Protein AF-S7MCG6-F1 (afdb_monomer)

Sequence (149 aa):
MRRIQLRDGEFFRDFDELSRVVLEIDEQVIREQQQQQQEDGTEESEGHGWQSPAQPSSEEQPVPFVLPVGVRSGDQNYPRTCRMCFYGMDIGIFDGFPGVFILFDENHLGFIYLQMKYFILYSRVQNTFQNVEAPSPQAFLGMLSNIQS

InterPro domains:
  IPR045048 F-box only protein 31/39 [PTHR10706] (1-149)

Mean predicted aligned error: 9.17 Å

Solvent-accessible surface area (backbone atoms only — not comparable to full-atom values): 9081 Å² total; per-residue (Å²): 136,54,75,49,83,84,54,84,38,57,51,38,44,41,44,67,61,47,49,52,56,46,51,57,49,49,54,51,52,54,52,53,54,53,50,52,63,62,53,66,75,63,69,97,73,78,87,76,76,92,71,76,82,78,71,84,68,70,84,59,74,66,37,55,44,51,78,24,64,82,48,44,56,93,66,89,83,65,76,57,37,30,52,50,35,28,60,41,64,50,77,62,101,56,98,47,48,58,27,38,35,34,37,44,56,100,49,35,40,34,39,37,39,58,91,74,32,33,42,50,80,47,68,63,80,84,75,87,77,80,94,72,76,62,95,38,76,66,55,43,53,51,51,54,54,63,77,73,106

pLDDT: mean 83.04, std 18.08, range [34.78, 97.06]

Organism: Myotis brandtii (NCBI:txid109478)

Radius of gyration: 18.22 Å; Cα contacts (8 Å, |Δi|>4): 179; chains: 1; bounding box: 48×36×42 Å

Foldseek 3Di:
DAWDDDDQQCCQQALVSVVVSQVVVVVVVVVVVVVVVVVVVDDDDDDDDPDDPPDPPPQAPWHFYDHYPPQDEPDPPDDGTFRTKGWDWDPPPDPTFIWIWTHRDPFWIKIQRSVVSYIDIGGHDPDDDPPPDQPDPVSVVVVVVVVVD

Structure (mmCIF, N/CA/C/O backbone):
data_AF-S7MCG6-F1
#
_entry.id   AF-S7MCG6-F1
#
loop_
_atom_site.group_PDB
_atom_site.id
_atom_site.type_symbol
_atom_site.label_atom_id
_atom_site.label_alt_id
_atom_site.label_comp_id
_atom_site.label_asym_id
_atom_site.label_entity_id
_atom_site.label_seq_id
_atom_site.pdbx_PDB_ins_code
_atom_site.Cartn_x
_atom_site.Cartn_y
_atom_site.Cartn_z
_atom_site.occupancy
_atom_site.B_iso_or_equiv
_atom_site.auth_seq_id
_atom_site.auth_comp_id
_atom_site.auth_asym_id
_atom_site.auth_atom_id
_atom_site.pdbx_PDB_model_num
ATOM 1 N N . MET A 1 1 ? 12.760 0.673 5.861 1.00 75.75 1 MET A N 1
ATOM 2 C CA . MET A 1 1 ? 11.321 0.395 5.635 1.00 75.75 1 MET A CA 1
ATOM 3 C C . MET A 1 1 ? 10.678 0.051 6.973 1.00 75.75 1 MET A C 1
ATOM 5 O O . MET A 1 1 ? 11.240 -0.763 7.696 1.00 75.75 1 MET A O 1
ATOM 9 N N . ARG A 1 2 ? 9.562 0.693 7.342 1.00 90.06 2 ARG A N 1
ATOM 10 C CA . ARG A 1 2 ? 8.919 0.518 8.657 1.00 90.06 2 ARG A CA 1
ATOM 11 C C . ARG A 1 2 ? 7.687 -0.377 8.533 1.00 90.06 2 ARG A C 1
ATOM 13 O O . ARG A 1 2 ? 6.677 0.036 7.970 1.00 90.06 2 ARG A O 1
ATOM 20 N N . ARG A 1 3 ? 7.790 -1.613 9.024 1.00 90.94 3 ARG A N 1
ATOM 21 C CA . ARG A 1 3 ? 6.693 -2.589 9.022 1.00 90.94 3 ARG A CA 1
ATOM 22 C C . ARG A 1 3 ? 5.731 -2.315 10.179 1.00 90.94 3 ARG A C 1
ATOM 24 O O . ARG A 1 3 ? 6.177 -2.121 11.307 1.00 90.94 3 ARG A O 1
ATOM 31 N N . ILE A 1 4 ? 4.431 -2.346 9.901 1.00 90.62 4 ILE A N 1
ATOM 32 C CA . ILE A 1 4 ? 3.362 -2.257 10.900 1.00 90.62 4 ILE A CA 1
ATOM 33 C C . ILE A 1 4 ? 2.930 -3.678 11.257 1.00 90.62 4 ILE A C 1
ATOM 35 O O . ILE A 1 4 ? 2.626 -4.480 10.373 1.00 90.62 4 ILE A O 1
ATOM 39 N N . GLN A 1 5 ? 2.931 -3.994 12.551 1.00 85.50 5 GLN A N 1
ATOM 40 C CA . GLN A 1 5 ? 2.569 -5.323 13.034 1.00 85.50 5 GLN A CA 1
ATOM 41 C C . GLN A 1 5 ? 1.056 -5.524 12.974 1.00 85.50 5 GLN A C 1
ATOM 43 O O . GLN A 1 5 ? 0.295 -4.739 13.536 1.00 85.50 5 GLN A O 1
ATOM 48 N N . LEU A 1 6 ? 0.634 -6.596 12.307 1.00 75.50 6 LEU A N 1
ATOM 49 C CA . LEU A 1 6 ? -0.770 -6.942 12.138 1.00 75.50 6 LEU A CA 1
ATOM 50 C C . LEU A 1 6 ? -1.254 -7.707 13.368 1.00 75.50 6 LEU A C 1
ATOM 52 O O . LEU A 1 6 ? -0.945 -8.884 13.527 1.00 75.50 6 LEU A O 1
ATOM 56 N N . ARG A 1 7 ? -1.993 -7.040 14.259 1.00 69.00 7 ARG A N 1
ATOM 57 C CA . ARG A 1 7 ? -2.630 -7.705 15.403 1.00 69.00 7 ARG A CA 1
ATOM 58 C C . ARG A 1 7 ? -3.998 -8.231 14.971 1.00 69.00 7 ARG A C 1
ATOM 60 O O . ARG A 1 7 ? -4.900 -7.448 14.694 1.00 69.00 7 ARG A O 1
ATOM 67 N N . ASP A 1 8 ? -4.111 -9.550 14.855 1.00 68.75 8 ASP A N 1
ATOM 68 C CA . ASP A 1 8 ? -5.350 -10.334 14.775 1.00 68.75 8 ASP A CA 1
ATOM 69 C C . ASP A 1 8 ? -6.528 -9.721 13.989 1.00 68.75 8 ASP A C 1
ATOM 71 O O . ASP A 1 8 ? -7.642 -9.759 14.480 1.00 68.75 8 ASP A O 1
ATOM 75 N N . GLY A 1 9 ? -6.333 -9.157 12.788 1.00 65.69 9 GLY A N 1
ATOM 76 C CA . GLY A 1 9 ? -7.385 -8.661 11.866 1.00 65.69 9 GLY A CA 1
ATOM 77 C C . GLY A 1 9 ? -8.304 -7.517 12.356 1.00 65.69 9 GLY A C 1
ATOM 78 O O . GLY A 1 9 ? -8.728 -6.680 11.560 1.00 65.69 9 GLY A O 1
ATOM 79 N N . GLU A 1 10 ? -8.577 -7.431 13.656 1.00 72.19 10 GLU A N 1
ATOM 80 C CA . GLU A 1 10 ? -9.364 -6.417 14.351 1.00 72.19 10 GLU A CA 1
ATOM 81 C C . GLU A 1 10 ? -8.628 -5.078 14.414 1.00 72.19 10 GLU A C 1
ATOM 83 O O . GLU A 1 10 ? -9.281 -4.037 14.408 1.00 72.19 10 GLU A O 1
ATOM 88 N N . PHE A 1 11 ? -7.289 -5.097 14.364 1.00 77.62 11 PHE A N 1
ATOM 89 C CA . PHE A 1 11 ? -6.446 -3.898 14.311 1.00 77.62 11 PHE A CA 1
ATOM 90 C C . PHE A 1 11 ? -6.886 -2.906 13.231 1.00 77.62 11 PHE A C 1
ATOM 92 O O . PHE A 1 11 ? -6.805 -1.697 13.411 1.00 77.62 11 PHE A O 1
ATOM 99 N N . PHE A 1 12 ? -7.383 -3.409 12.100 1.00 81.19 12 PHE A N 1
ATOM 100 C CA . PHE A 1 12 ? -7.821 -2.540 11.020 1.00 81.19 12 PHE A CA 1
ATOM 101 C C . PHE A 1 12 ? -9.201 -1.934 11.230 1.00 81.19 12 PHE A C 1
ATOM 103 O O . PHE A 1 12 ? -9.518 -0.991 10.525 1.00 81.19 12 PHE A O 1
ATOM 110 N N . ARG A 1 13 ? -10.052 -2.437 12.132 1.00 86.56 13 ARG A N 1
ATOM 111 C CA . ARG A 1 13 ? -11.402 -1.869 12.301 1.00 86.56 13 ARG A CA 1
ATOM 112 C C . ARG A 1 13 ? -11.362 -0.501 12.975 1.00 86.56 13 ARG A C 1
ATOM 114 O O . ARG A 1 13 ? -12.177 0.360 12.635 1.00 86.56 13 ARG A O 1
ATOM 121 N N . ASP A 1 14 ? -10.429 -0.315 13.903 1.00 91.00 14 ASP A N 1
ATOM 122 C CA . ASP A 1 14 ? -10.261 0.916 14.666 1.00 91.00 14 ASP A CA 1
ATOM 123 C C . ASP A 1 14 ? -9.336 1.893 13.923 1.00 91.00 14 ASP A C 1
ATOM 125 O O . ASP A 1 14 ? -8.121 1.712 13.827 1.00 91.00 14 ASP A O 1
ATOM 129 N N . PHE A 1 15 ? -9.934 2.952 13.372 1.00 93.44 15 PHE A N 1
ATOM 130 C CA . PHE A 1 15 ? -9.179 3.998 12.689 1.00 93.44 15 PHE A CA 1
ATOM 131 C C . PHE A 1 15 ? -8.259 4.768 13.644 1.00 93.44 15 PHE A C 1
ATOM 133 O O . PHE A 1 15 ? -7.169 5.167 13.237 1.00 93.44 15 PHE A O 1
ATOM 140 N N . ASP A 1 16 ? -8.680 4.993 14.887 1.00 93.00 16 ASP A N 1
ATOM 141 C CA . ASP A 1 16 ? -7.922 5.797 15.841 1.00 93.00 16 ASP A CA 1
ATOM 142 C C . ASP A 1 16 ? -6.691 5.019 16.327 1.00 93.00 16 ASP A C 1
ATOM 144 O O . ASP A 1 16 ? -5.603 5.591 16.436 1.00 93.00 16 ASP A O 1
ATOM 148 N N . GLU A 1 17 ? -6.818 3.700 16.525 1.00 92.00 17 GLU A N 1
ATOM 149 C CA . GLU A 1 17 ? -5.670 2.830 16.809 1.00 92.00 17 GLU A CA 1
ATOM 150 C C . GLU A 1 17 ? -4.676 2.805 15.640 1.00 92.00 17 GLU A C 1
ATOM 152 O O . GLU A 1 17 ? -3.476 3.019 15.851 1.00 92.00 17 GLU A O 1
ATOM 157 N N . LEU A 1 18 ? -5.164 2.610 14.408 1.00 92.19 18 LEU A N 1
ATOM 158 C CA . LEU A 1 18 ? -4.327 2.635 13.207 1.00 92.19 18 LEU A CA 1
ATOM 159 C C . LEU A 1 18 ? -3.607 3.982 13.059 1.00 92.19 18 LEU A C 1
ATOM 161 O O . LEU A 1 18 ? -2.395 4.020 12.842 1.00 92.19 18 LEU A O 1
ATOM 165 N N . SER A 1 19 ? -4.342 5.087 13.205 1.00 93.75 19 SER A N 1
ATOM 166 C CA . SER A 1 19 ? -3.798 6.439 13.094 1.00 93.75 19 SER A CA 1
ATOM 167 C C . SER A 1 19 ? -2.728 6.696 14.149 1.00 93.75 19 SER A C 1
ATOM 169 O O . SER A 1 19 ? -1.686 7.255 13.820 1.00 93.75 19 SER A O 1
ATOM 171 N N . ARG A 1 20 ? -2.945 6.269 15.400 1.00 93.94 20 ARG A N 1
ATOM 172 C CA . ARG A 1 20 ? -1.959 6.428 16.476 1.00 93.94 20 ARG A CA 1
ATOM 173 C C . ARG A 1 20 ? -0.650 5.717 16.140 1.00 93.94 20 ARG A C 1
ATOM 175 O O . ARG A 1 20 ? 0.403 6.339 16.206 1.00 93.94 20 ARG A O 1
ATOM 182 N N . VAL A 1 21 ? -0.714 4.449 15.727 1.00 93.00 21 VAL A N 1
ATOM 183 C CA . VAL A 1 21 ? 0.488 3.662 15.392 1.00 93.00 21 VAL A CA 1
ATOM 184 C C . VAL A 1 21 ? 1.272 4.296 14.244 1.00 93.00 21 VAL A C 1
ATOM 186 O O . VAL A 1 21 ? 2.497 4.366 14.284 1.00 93.00 21 VAL A O 1
ATOM 189 N N . VAL A 1 22 ? 0.580 4.766 13.210 1.00 93.38 22 VAL A N 1
ATOM 190 C CA . VAL A 1 22 ? 1.229 5.369 12.041 1.00 93.38 22 VAL A CA 1
ATOM 191 C C . VAL A 1 22 ? 1.871 6.709 12.385 1.00 93.38 22 VAL A C 1
ATOM 193 O O . VAL A 1 22 ? 2.995 6.945 11.955 1.00 93.38 22 VAL A O 1
ATOM 196 N N . LEU A 1 23 ? 1.204 7.559 13.172 1.00 93.81 23 LEU A N 1
ATOM 197 C CA . LEU A 1 23 ? 1.766 8.839 13.613 1.00 93.81 23 LEU A CA 1
ATOM 198 C C . LEU A 1 23 ? 2.962 8.642 14.554 1.00 93.81 23 LEU A C 1
ATOM 200 O O . LEU A 1 23 ? 3.955 9.351 14.436 1.00 93.81 23 LEU A O 1
ATOM 204 N N . GLU A 1 24 ? 2.932 7.631 15.427 1.00 94.88 24 GLU A N 1
ATOM 205 C CA . GLU A 1 24 ? 4.096 7.268 16.248 1.00 94.88 24 GLU A CA 1
ATOM 206 C C . GLU A 1 24 ? 5.302 6.863 15.384 1.00 94.88 24 GLU A C 1
ATOM 208 O O . GLU A 1 24 ? 6.441 7.226 15.693 1.00 94.88 24 GLU A O 1
ATOM 213 N N . ILE A 1 25 ? 5.070 6.117 14.297 1.00 94.38 25 ILE A N 1
ATOM 214 C CA . ILE A 1 25 ? 6.120 5.760 13.335 1.00 94.38 25 ILE A CA 1
ATOM 215 C C . ILE A 1 25 ? 6.602 6.998 12.572 1.00 94.38 25 ILE A C 1
ATOM 217 O O . ILE A 1 25 ? 7.809 7.155 12.399 1.00 94.38 25 ILE A O 1
ATOM 221 N N . ASP A 1 26 ? 5.690 7.869 12.141 1.00 92.94 26 ASP A N 1
ATOM 222 C CA . ASP A 1 26 ? 5.996 9.109 11.422 1.00 92.94 26 ASP A CA 1
ATOM 223 C C . ASP A 1 26 ? 6.947 10.001 12.227 1.00 92.94 26 ASP 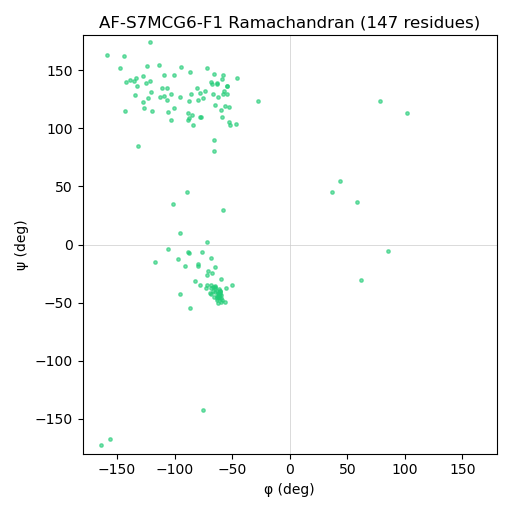A C 1
ATOM 225 O O . ASP A 1 26 ? 8.019 10.374 11.754 1.00 92.94 26 ASP A O 1
ATOM 229 N N . GLU A 1 27 ? 6.638 10.226 13.505 1.00 93.56 27 GLU A N 1
ATOM 230 C CA . GLU A 1 27 ? 7.514 10.982 14.394 1.00 93.56 27 GLU A CA 1
ATOM 231 C C . GLU A 1 27 ? 8.891 10.324 14.577 1.00 93.56 27 GLU A C 1
ATOM 233 O O . GLU A 1 27 ? 9.903 11.020 14.673 1.00 93.56 27 GLU A O 1
ATOM 238 N N . GLN A 1 28 ? 8.959 8.989 14.655 1.00 93.38 28 GLN A N 1
ATOM 239 C CA . GLN A 1 28 ? 10.244 8.281 14.718 1.00 93.38 28 GLN A CA 1
ATOM 240 C C . GLN A 1 28 ? 11.059 8.502 13.444 1.00 93.38 28 GLN A C 1
ATOM 242 O O . GLN A 1 28 ? 12.254 8.777 13.533 1.00 93.38 28 GLN A O 1
ATOM 247 N N . VAL A 1 29 ? 10.416 8.417 12.279 1.00 90.81 29 VAL A N 1
ATOM 248 C CA . VAL A 1 29 ? 11.055 8.646 10.980 1.00 90.81 29 VAL A CA 1
ATOM 249 C C . VAL A 1 29 ? 11.568 10.083 10.872 1.00 90.81 29 VAL A C 1
ATOM 251 O O . VAL A 1 29 ? 12.711 10.282 10.464 1.00 90.81 29 VAL A O 1
ATOM 254 N N . ILE A 1 30 ? 10.777 11.074 11.293 1.00 90.25 30 ILE A N 1
ATOM 255 C CA . ILE A 1 30 ? 11.183 12.487 11.303 1.00 90.25 30 ILE A CA 1
ATOM 256 C C . ILE A 1 30 ? 12.390 12.700 12.226 1.00 90.25 30 ILE A C 1
ATOM 258 O O . ILE A 1 30 ? 13.358 13.351 11.831 1.00 90.25 30 ILE A O 1
ATOM 262 N N . ARG A 1 31 ? 12.372 12.130 13.440 1.00 91.44 31 ARG A N 1
ATOM 263 C CA . ARG A 1 31 ? 13.493 12.244 14.390 1.00 91.44 31 ARG A CA 1
ATOM 264 C C . ARG A 1 31 ? 14.782 11.631 13.844 1.00 91.44 31 ARG A C 1
ATOM 266 O O . ARG A 1 31 ? 15.834 12.255 13.947 1.00 91.44 31 ARG A O 1
ATOM 273 N N . GLU A 1 32 ? 14.706 10.442 13.254 1.00 90.75 32 GLU A N 1
ATOM 274 C CA . GLU A 1 32 ? 15.872 9.773 12.663 1.00 90.75 32 GLU A CA 1
ATOM 275 C C . GLU A 1 32 ? 16.438 10.546 11.468 1.00 90.75 32 GLU A C 1
ATOM 277 O O . GLU A 1 32 ? 17.654 10.697 11.360 1.00 90.75 32 GLU A O 1
ATOM 282 N N . GLN A 1 33 ? 15.577 11.099 10.608 1.00 86.94 33 GLN A N 1
ATOM 283 C CA . GLN A 1 33 ? 16.024 11.931 9.487 1.00 86.94 33 GLN A CA 1
ATOM 284 C C . GLN A 1 33 ? 16.703 13.226 9.949 1.00 86.94 33 GLN A C 1
ATOM 286 O O . GLN A 1 33 ? 17.668 13.662 9.324 1.00 86.94 33 GLN A O 1
ATOM 291 N N . GLN A 1 34 ? 16.228 13.848 11.033 1.00 86.06 34 GLN A N 1
ATOM 292 C CA . GLN A 1 34 ? 16.862 15.047 11.593 1.00 86.06 34 GLN A CA 1
ATOM 293 C C . GLN A 1 34 ? 18.231 14.746 12.217 1.00 86.06 34 GLN A C 1
ATOM 295 O O . GLN A 1 34 ? 19.147 15.553 12.076 1.00 86.06 34 GLN A O 1
ATOM 300 N N . GLN A 1 35 ? 18.387 13.593 12.876 1.00 86.00 35 GLN A N 1
ATOM 301 C CA . GLN A 1 35 ? 19.678 13.165 13.430 1.00 86.00 35 GLN A CA 1
ATOM 302 C C . GLN A 1 35 ? 20.702 12.895 12.324 1.00 86.00 35 GLN A C 1
ATOM 304 O O . GLN A 1 35 ? 21.814 13.408 12.395 1.00 86.00 35 GLN A O 1
ATOM 309 N N . GLN A 1 36 ? 20.306 12.196 11.256 1.00 80.44 36 GLN A N 1
ATOM 310 C CA . GLN A 1 36 ? 21.185 11.951 10.106 1.00 80.44 36 GLN A CA 1
ATOM 311 C C . GLN A 1 36 ? 21.644 13.252 9.432 1.00 80.44 36 GLN A C 1
ATOM 313 O O . GLN A 1 36 ? 22.813 13.385 9.093 1.00 80.44 36 GLN A O 1
ATOM 318 N N . GLN A 1 37 ? 20.761 14.247 9.303 1.00 71.50 37 GLN A N 1
ATOM 319 C CA . GLN A 1 37 ? 21.128 15.558 8.748 1.00 71.50 37 GLN A CA 1
ATOM 320 C C . GLN A 1 37 ? 22.082 16.365 9.646 1.00 71.50 37 GLN A C 1
ATOM 322 O O . GLN A 1 37 ? 22.792 17.234 9.146 1.00 71.50 37 GLN A O 1
ATOM 327 N N . GLN A 1 38 ? 22.100 16.115 10.960 1.00 63.94 38 GLN A N 1
ATOM 328 C CA . GLN A 1 38 ? 23.066 16.739 11.872 1.00 63.94 38 GLN A CA 1
ATOM 329 C C . GLN A 1 38 ? 24.421 16.020 11.876 1.00 63.94 38 GLN A C 1
ATOM 331 O O . GLN A 1 38 ? 25.442 16.678 12.068 1.00 63.94 38 GLN A O 1
ATOM 336 N N . GLU A 1 39 ? 24.444 14.705 11.649 1.00 60.09 39 GLU A N 1
ATOM 337 C CA . GLU A 1 39 ? 25.677 13.908 11.583 1.00 60.09 39 GLU A CA 1
ATOM 338 C C . GLU A 1 39 ? 26.413 14.065 10.236 1.00 60.09 39 GLU A C 1
ATOM 340 O O . GLU A 1 39 ? 27.636 14.168 10.234 1.00 60.09 39 GLU A O 1
ATOM 345 N N . ASP A 1 40 ? 25.701 14.229 9.114 1.00 51.78 40 ASP A N 1
ATOM 346 C CA . ASP A 1 40 ? 26.278 14.432 7.763 1.00 51.78 40 ASP A CA 1
ATOM 347 C C . ASP A 1 40 ? 26.928 15.827 7.554 1.00 51.78 40 ASP A C 1
ATOM 349 O O . ASP A 1 40 ? 27.435 16.163 6.487 1.00 51.78 40 ASP A O 1
ATOM 353 N N . GLY A 1 41 ? 26.950 16.676 8.592 1.00 50.22 41 GLY A N 1
ATOM 354 C CA . GLY A 1 41 ? 27.696 17.941 8.600 1.00 50.22 41 GLY A CA 1
ATOM 355 C C . GLY A 1 41 ? 29.208 17.777 8.807 1.00 50.22 41 GLY A C 1
ATOM 356 O O . GLY A 1 41 ? 29.943 18.763 8.728 1.00 50.22 41 GLY A O 1
ATOM 357 N N . THR A 1 42 ? 29.684 16.560 9.090 1.00 47.62 42 THR A N 1
ATOM 358 C CA . THR A 1 42 ? 31.110 16.240 9.220 1.00 47.62 42 THR A CA 1
ATOM 359 C C . THR A 1 42 ? 31.360 14.847 8.636 1.00 47.62 42 THR A C 1
ATOM 361 O O . THR A 1 42 ? 30.913 13.868 9.212 1.00 47.62 42 THR A O 1
ATOM 364 N N . GLU A 1 43 ? 32.137 14.794 7.549 1.00 40.12 43 GLU A N 1
ATOM 365 C CA . GLU A 1 43 ? 32.708 13.608 6.873 1.00 40.12 43 GLU A CA 1
ATOM 366 C C . GLU A 1 43 ? 32.007 13.137 5.582 1.00 40.12 43 GLU A C 1
ATOM 368 O O . GLU A 1 43 ? 30.903 12.605 5.580 1.00 40.12 43 GLU A O 1
ATOM 373 N N . GLU A 1 44 ? 32.738 13.272 4.463 1.00 49.41 44 GLU A N 1
ATOM 374 C CA . GLU A 1 44 ? 32.547 12.479 3.245 1.00 49.41 44 GLU A CA 1
ATOM 375 C C . GLU A 1 44 ? 32.560 10.988 3.618 1.00 49.41 44 GLU A C 1
ATOM 377 O O . GLU A 1 44 ? 33.625 10.416 3.855 1.00 49.41 44 GLU A O 1
ATOM 382 N N . SER A 1 45 ? 31.393 10.342 3.671 1.00 41.66 45 SER A N 1
ATOM 383 C CA . SER A 1 45 ? 31.316 8.888 3.817 1.00 41.66 45 SER A CA 1
ATOM 384 C C . SER A 1 45 ? 30.909 8.248 2.498 1.00 41.66 45 SER A C 1
ATOM 386 O O . SER A 1 45 ? 29.812 8.446 1.973 1.00 41.66 45 SER A O 1
ATOM 388 N N . GLU A 1 46 ? 31.858 7.491 1.959 1.00 44.97 46 GLU A N 1
ATOM 389 C CA . GLU A 1 46 ? 31.750 6.641 0.786 1.00 44.97 46 GLU A CA 1
ATOM 390 C C . GLU A 1 46 ? 30.472 5.790 0.812 1.00 44.97 46 GLU A C 1
ATOM 392 O O . GLU A 1 46 ? 30.028 5.316 1.856 1.00 44.97 46 GLU A O 1
ATOM 397 N N . GLY A 1 47 ? 29.877 5.598 -0.368 1.00 46.16 47 GLY A N 1
ATOM 398 C CA . GLY A 1 47 ? 28.595 4.926 -0.545 1.00 46.16 47 GLY A CA 1
ATOM 399 C C . GLY A 1 47 ? 28.534 3.548 0.111 1.00 46.16 47 GLY A C 1
ATOM 400 O O . GLY A 1 47 ? 29.028 2.557 -0.429 1.00 46.16 47 GLY A O 1
ATOM 401 N N . HIS A 1 48 ? 27.831 3.475 1.238 1.00 36.47 48 HIS A N 1
ATOM 402 C CA . HIS A 1 48 ? 27.467 2.213 1.863 1.00 36.47 48 HIS A CA 1
ATOM 403 C C . HIS A 1 48 ? 26.305 1.598 1.092 1.00 36.47 48 HIS A C 1
ATOM 405 O O . HIS A 1 48 ? 25.175 2.089 1.088 1.00 36.47 48 HIS A O 1
ATOM 411 N N . GLY A 1 49 ? 26.620 0.512 0.388 1.00 36.88 49 GLY A N 1
ATOM 412 C CA . GLY A 1 49 ? 25.657 -0.337 -0.287 1.00 36.88 49 GLY A CA 1
ATOM 413 C C . GLY A 1 49 ? 24.561 -0.789 0.673 1.00 36.88 49 GLY A C 1
ATOM 414 O O . GLY A 1 49 ? 24.809 -1.508 1.639 1.00 36.88 49 GLY A O 1
ATOM 415 N N . TRP A 1 50 ? 23.327 -0.399 0.363 1.00 40.78 50 TRP A N 1
ATOM 416 C CA . TRP A 1 50 ? 22.114 -0.925 0.976 1.00 40.78 50 TRP A CA 1
ATOM 417 C C . TRP A 1 50 ? 21.951 -2.402 0.601 1.00 40.78 50 TRP A C 1
ATOM 419 O O . TRP A 1 50 ? 21.214 -2.755 -0.316 1.00 40.78 50 TRP A O 1
ATOM 429 N N . GLN A 1 51 ? 22.661 -3.283 1.298 1.00 43.44 51 GLN A N 1
ATOM 430 C CA . GLN A 1 51 ? 22.438 -4.722 1.247 1.00 43.44 51 GLN A CA 1
ATOM 431 C C . GLN A 1 51 ? 22.382 -5.271 2.668 1.00 43.44 51 GLN A C 1
ATOM 433 O O . GLN A 1 51 ? 23.352 -5.791 3.206 1.00 43.44 51 GLN A O 1
ATOM 438 N N . SER A 1 52 ? 21.201 -5.192 3.277 1.00 38.41 52 SER A N 1
ATOM 439 C CA . SER A 1 52 ? 20.801 -6.243 4.209 1.00 38.41 52 SER A CA 1
ATOM 440 C C . SER A 1 52 ? 20.124 -7.342 3.393 1.00 38.41 52 SER A C 1
ATOM 442 O O . SER A 1 52 ? 19.151 -7.046 2.694 1.00 38.41 52 SER A O 1
ATOM 444 N N . PRO A 1 53 ? 20.597 -8.598 3.452 1.00 40.78 53 PRO A N 1
ATOM 445 C CA . PRO A 1 53 ? 19.817 -9.721 2.964 1.00 40.78 53 PRO A CA 1
ATOM 446 C C . PRO A 1 53 ? 18.518 -9.740 3.767 1.00 40.78 53 PRO A C 1
ATOM 448 O O . PRO A 1 53 ? 18.543 -9.917 4.987 1.00 40.78 53 PRO A O 1
ATOM 451 N N . ALA A 1 54 ? 17.382 -9.529 3.104 1.00 39.59 54 ALA A N 1
ATOM 452 C CA . ALA A 1 54 ? 16.103 -9.858 3.703 1.00 39.59 54 ALA A CA 1
ATOM 453 C C . ALA A 1 54 ? 16.154 -11.355 4.028 1.00 39.59 54 ALA A C 1
ATOM 455 O O . ALA A 1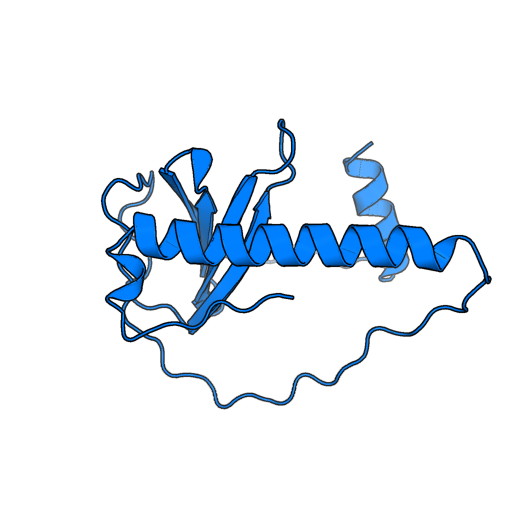 54 ? 16.200 -12.193 3.126 1.00 39.59 54 ALA A O 1
ATOM 456 N N . GLN A 1 55 ? 16.217 -11.699 5.316 1.00 34.84 55 GLN A N 1
ATOM 457 C CA . GLN A 1 55 ? 15.933 -13.064 5.734 1.00 34.84 55 GLN A CA 1
ATOM 458 C C . GLN A 1 55 ? 14.549 -13.415 5.174 1.00 34.84 55 GLN A C 1
ATOM 460 O O . GLN A 1 55 ? 13.651 -12.571 5.264 1.00 34.84 55 GLN A O 1
ATOM 465 N N . PRO A 1 56 ? 14.346 -14.611 4.597 1.00 34.78 56 PRO A N 1
ATOM 466 C CA . PRO A 1 56 ? 13.014 -15.066 4.255 1.00 34.78 56 PRO A CA 1
ATOM 467 C C . PRO A 1 56 ? 12.274 -15.248 5.581 1.00 34.78 56 PRO A C 1
ATOM 469 O O . PRO A 1 56 ? 12.359 -16.292 6.224 1.00 34.78 56 PRO A O 1
ATOM 472 N N . SER A 1 57 ? 11.610 -14.193 6.053 1.00 45.69 57 SER A N 1
ATOM 473 C CA . SER A 1 57 ? 10.583 -14.326 7.070 1.00 45.69 57 SER A CA 1
ATOM 474 C C . SER A 1 57 ? 9.586 -15.312 6.487 1.00 45.69 57 SER A C 1
ATOM 476 O O . SER A 1 57 ? 9.072 -15.057 5.396 1.00 45.69 57 SER A O 1
ATOM 478 N N . SER A 1 58 ? 9.402 -16.447 7.169 1.00 47.75 58 SER A N 1
ATOM 479 C CA . SER A 1 58 ? 8.323 -17.407 6.930 1.00 47.75 58 SER A CA 1
ATOM 480 C C . SER A 1 58 ? 7.128 -16.672 6.343 1.00 47.75 58 SER A C 1
ATOM 482 O O . SER A 1 58 ? 6.720 -15.686 6.953 1.00 47.75 58 SER A O 1
ATOM 484 N N . GLU A 1 59 ? 6.637 -17.083 5.169 1.00 53.81 59 GLU A N 1
ATOM 485 C CA . GLU A 1 59 ? 5.470 -16.463 4.538 1.00 53.81 59 GLU A CA 1
ATOM 486 C C . GLU A 1 59 ? 4.381 -16.319 5.603 1.00 53.81 59 GLU A C 1
ATOM 488 O O . GLU A 1 59 ? 3.808 -17.311 6.060 1.00 53.81 59 GLU A O 1
ATOM 493 N N . GLU A 1 60 ? 4.197 -15.098 6.109 1.00 66.25 60 GLU A N 1
ATOM 494 C CA . GLU A 1 60 ? 3.262 -14.873 7.198 1.00 66.25 60 GLU A CA 1
ATOM 495 C C . GLU A 1 60 ? 1.872 -15.151 6.644 1.00 66.25 60 GLU A C 1
ATOM 497 O O . GLU A 1 60 ? 1.514 -14.694 5.551 1.00 66.25 60 GLU A O 1
ATOM 502 N N . GLN A 1 61 ? 1.118 -15.976 7.370 1.00 77.75 61 GLN A N 1
ATOM 503 C CA . GLN A 1 61 ? -0.220 -16.352 6.950 1.00 77.75 61 GLN A CA 1
ATOM 504 C C . GLN A 1 61 ? -1.055 -15.078 6.761 1.00 77.75 61 GLN A C 1
ATOM 506 O O . GLN A 1 61 ? -1.038 -14.217 7.645 1.00 77.75 61 GLN A O 1
ATOM 511 N N . PRO A 1 62 ? -1.777 -14.940 5.633 1.00 87.94 62 PRO A N 1
ATOM 512 C CA . PRO A 1 62 ? -2.637 -13.789 5.415 1.00 87.94 62 PRO A CA 1
ATOM 513 C C . PRO A 1 62 ? -3.619 -13.630 6.576 1.00 87.94 62 PRO A C 1
ATOM 515 O O . PRO A 1 62 ? -4.313 -14.580 6.942 1.00 87.94 62 PRO A O 1
ATOM 518 N N . VAL A 1 63 ? -3.696 -12.426 7.133 1.00 90.00 63 VAL A N 1
ATOM 519 C CA . VAL A 1 63 ? -4.663 -12.096 8.183 1.00 90.00 63 VAL A CA 1
ATOM 520 C C . VAL A 1 63 ? -5.908 -11.468 7.562 1.00 90.00 63 VAL A C 1
ATOM 522 O O . VAL A 1 63 ? -5.808 -10.846 6.499 1.00 90.00 63 VAL A O 1
ATOM 525 N N . PRO A 1 64 ? -7.088 -11.587 8.196 1.00 92.38 64 PRO A N 1
ATOM 526 C CA . PRO A 1 64 ? -8.280 -10.877 7.752 1.00 92.38 64 PRO A CA 1
ATOM 527 C C . PRO A 1 64 ? -8.037 -9.368 7.652 1.00 92.38 64 PRO A C 1
ATOM 529 O O . PRO A 1 64 ? -7.453 -8.758 8.545 1.00 92.38 64 PRO A O 1
ATOM 532 N N . PHE A 1 65 ? -8.520 -8.770 6.568 1.00 92.75 65 PHE A N 1
ATOM 533 C CA . PHE A 1 65 ? -8.476 -7.336 6.331 1.00 92.75 65 PHE A CA 1
ATOM 534 C C . PHE A 1 65 ? -9.888 -6.783 6.160 1.00 92.75 65 PHE A C 1
ATOM 536 O O . PHE A 1 65 ? -10.693 -7.276 5.363 1.00 92.75 65 PHE A O 1
ATOM 543 N N . VAL A 1 66 ? -10.165 -5.707 6.887 1.00 92.44 66 VAL A N 1
ATOM 544 C CA . VAL A 1 66 ? -11.388 -4.915 6.780 1.00 92.44 66 VAL A CA 1
ATOM 545 C C . VAL A 1 66 ? -10.975 -3.451 6.784 1.00 92.44 66 VAL A C 1
ATOM 547 O O . VAL A 1 66 ? -10.063 -3.083 7.514 1.00 92.44 66 VAL A O 1
ATOM 550 N N . LEU A 1 67 ? -11.625 -2.609 5.979 1.00 93.81 67 LEU A N 1
ATOM 551 C CA . LEU A 1 67 ? -11.344 -1.176 6.031 1.00 93.81 67 LEU A CA 1
ATOM 552 C C . LEU A 1 67 ? -11.717 -0.589 7.402 1.00 93.81 67 LEU A C 1
ATOM 554 O O . LEU A 1 67 ? -12.800 -0.913 7.907 1.00 93.81 67 LEU A O 1
ATOM 558 N N . PRO A 1 68 ? -10.884 0.308 7.966 1.00 94.06 68 PRO A N 1
ATOM 559 C CA . PRO A 1 68 ? -11.224 0.996 9.202 1.00 94.06 68 PRO A CA 1
ATOM 560 C C . PRO A 1 68 ? -12.520 1.780 9.090 1.00 94.06 68 PRO A C 1
ATOM 562 O O . PRO A 1 68 ? -12.849 2.346 8.040 1.00 94.06 68 PRO A O 1
ATOM 565 N N . VAL A 1 69 ? -13.259 1.839 10.195 1.00 91.81 69 VAL A N 1
ATOM 566 C CA . VAL A 1 69 ? -14.529 2.562 10.244 1.00 91.81 69 VAL A CA 1
ATOM 567 C C . VAL A 1 69 ? -14.304 4.031 9.869 1.00 91.81 69 VAL A C 1
ATOM 569 O O . VAL A 1 69 ? -13.427 4.712 10.397 1.00 91.81 69 VAL A O 1
ATOM 572 N N . GLY A 1 70 ? -15.106 4.528 8.926 1.00 92.44 70 GLY A N 1
ATOM 573 C CA . GLY A 1 70 ? -15.016 5.902 8.426 1.00 92.44 70 GLY A CA 1
ATOM 574 C C . GLY A 1 70 ? -14.002 6.120 7.298 1.00 92.44 70 GLY A C 1
ATOM 575 O O . GLY A 1 70 ? -13.983 7.213 6.730 1.00 92.44 70 GLY A O 1
ATOM 576 N N . VAL A 1 71 ? -13.210 5.109 6.922 1.00 95.06 71 VAL A N 1
ATOM 577 C CA . VAL A 1 71 ? -12.366 5.159 5.719 1.00 95.06 71 VAL A CA 1
ATOM 578 C C . VAL A 1 71 ? -13.214 4.862 4.486 1.00 95.06 71 VAL A C 1
ATOM 580 O O . VAL A 1 71 ? -13.881 3.833 4.386 1.00 95.06 71 VAL A O 1
ATOM 583 N N . ARG A 1 72 ? -13.195 5.785 3.525 1.00 95.12 72 ARG A N 1
ATOM 584 C CA . ARG A 1 72 ? -13.916 5.670 2.253 1.00 95.12 72 ARG A CA 1
ATOM 585 C C . ARG A 1 72 ? -13.068 4.925 1.230 1.00 95.12 72 ARG A C 1
ATOM 587 O O . ARG A 1 72 ? -11.854 5.090 1.208 1.00 95.12 72 ARG A O 1
ATOM 594 N N . SER A 1 73 ? -13.707 4.188 0.328 1.00 94.25 73 SER A N 1
ATOM 595 C CA . SER A 1 73 ? -13.053 3.672 -0.875 1.00 94.25 73 SER A CA 1
ATOM 596 C C . SER A 1 73 ? -13.957 3.799 -2.092 1.00 94.25 73 SER A C 1
ATOM 598 O O . SER A 1 73 ? -15.169 3.592 -1.993 1.00 94.25 73 SER A O 1
ATOM 600 N N . GLY A 1 74 ? -13.352 4.136 -3.233 1.00 89.50 74 GLY A N 1
ATOM 601 C CA . GLY A 1 74 ? -14.011 4.059 -4.535 1.00 89.50 74 GLY A CA 1
ATOM 602 C C . GLY A 1 74 ? -14.230 2.619 -5.012 1.00 89.50 74 GLY A C 1
ATOM 603 O O . GLY A 1 74 ? -15.145 2.382 -5.794 1.00 89.50 74 GLY A O 1
ATOM 604 N N . ASP A 1 75 ? -13.442 1.663 -4.511 1.00 87.75 75 ASP A N 1
ATOM 605 C CA . ASP A 1 75 ? -13.560 0.243 -4.839 1.00 87.75 75 ASP A CA 1
ATOM 606 C C . ASP A 1 75 ? -14.112 -0.534 -3.634 1.00 87.75 75 ASP A C 1
ATOM 608 O O . ASP A 1 75 ? -13.614 -0.430 -2.515 1.00 87.75 75 ASP A O 1
ATOM 612 N N . GLN A 1 76 ? -15.168 -1.316 -3.849 1.00 87.38 76 GLN A N 1
ATOM 613 C CA . GLN A 1 76 ? -15.786 -2.155 -2.814 1.00 87.38 76 GLN A CA 1
ATOM 614 C C . GLN A 1 76 ? -15.288 -3.613 -2.861 1.00 87.38 76 GLN A C 1
ATOM 616 O O . GLN A 1 76 ? -15.503 -4.376 -1.913 1.00 87.38 76 GLN A O 1
ATOM 621 N N . ASN A 1 77 ? -14.594 -3.991 -3.938 1.00 92.38 77 ASN A N 1
ATOM 622 C CA . ASN A 1 77 ? -14.124 -5.340 -4.247 1.00 92.38 77 ASN A CA 1
ATOM 623 C C . ASN A 1 77 ? -12.632 -5.526 -3.926 1.00 92.38 77 ASN A C 1
ATOM 625 O O . ASN A 1 77 ? -11.925 -6.264 -4.608 1.00 92.38 77 ASN A O 1
ATOM 629 N N . TYR A 1 78 ? -12.147 -4.882 -2.865 1.00 93.38 78 TYR A N 1
ATOM 630 C CA . TYR A 1 78 ? -10.783 -5.089 -2.387 1.00 93.38 78 TYR A CA 1
ATOM 631 C C . TYR A 1 78 ? -10.608 -6.465 -1.711 1.00 93.38 78 TYR A C 1
ATOM 633 O O . TYR A 1 78 ? -11.565 -6.996 -1.124 1.00 93.38 78 TYR A O 1
ATOM 641 N N . PRO A 1 79 ? -9.389 -7.043 -1.744 1.00 95.12 79 PRO A N 1
ATOM 642 C CA . PRO A 1 79 ? -9.104 -8.312 -1.081 1.00 95.12 79 PRO A CA 1
ATOM 643 C C . PRO A 1 79 ? -9.384 -8.259 0.427 1.00 95.12 79 PRO A C 1
ATOM 645 O O . PRO A 1 79 ? -9.133 -7.261 1.100 1.00 95.12 79 PRO A O 1
ATOM 648 N N . ARG A 1 80 ? -9.906 -9.360 0.976 1.00 93.44 80 ARG A N 1
ATOM 649 C CA . ARG A 1 80 ? -10.340 -9.458 2.386 1.00 93.44 80 ARG A CA 1
ATOM 650 C C . ARG A 1 80 ? -9.285 -10.040 3.320 1.00 93.44 80 ARG A C 1
ATOM 652 O O . ARG A 1 80 ? -9.580 -10.330 4.475 1.00 93.44 80 ARG A O 1
ATOM 659 N N . THR A 1 81 ? -8.065 -10.203 2.827 1.00 93.44 81 THR A N 1
ATOM 660 C CA . THR A 1 81 ? -6.914 -10.670 3.598 1.00 93.44 81 THR A CA 1
ATOM 661 C C . THR A 1 81 ? -5.665 -9.931 3.155 1.00 93.44 81 THR A C 1
ATOM 663 O O . THR A 1 81 ? -5.478 -9.763 1.951 1.00 93.44 81 THR A O 1
ATOM 666 N N . CYS A 1 82 ? -4.793 -9.547 4.083 1.00 92.75 82 CYS A N 1
ATOM 667 C CA . CYS A 1 82 ? -3.502 -8.939 3.766 1.00 92.75 82 CYS A CA 1
ATOM 668 C C . CYS A 1 82 ? -2.341 -9.716 4.395 1.00 92.75 82 CYS A C 1
ATOM 670 O O . CYS A 1 82 ? -2.510 -10.417 5.390 1.00 92.75 82 CYS A O 1
ATOM 672 N N . ARG A 1 83 ? -1.159 -9.621 3.777 1.00 92.00 83 ARG A N 1
ATOM 673 C CA . ARG A 1 83 ? 0.069 -10.295 4.227 1.00 92.00 83 ARG A CA 1
ATOM 674 C C . ARG A 1 83 ? 0.930 -9.386 5.089 1.00 92.00 83 ARG A C 1
ATOM 676 O O . ARG A 1 83 ? 1.497 -9.824 6.080 1.00 92.00 83 ARG A O 1
ATOM 683 N N . MET A 1 84 ? 1.073 -8.126 4.683 1.00 91.88 84 MET A N 1
ATOM 684 C CA . MET A 1 84 ? 1.975 -7.176 5.332 1.00 91.88 84 MET A CA 1
ATOM 685 C C . MET A 1 84 ? 1.415 -5.763 5.263 1.00 91.88 84 MET A C 1
ATOM 687 O O . MET A 1 84 ? 0.705 -5.412 4.320 1.00 91.88 84 MET A O 1
ATOM 691 N N . CYS A 1 85 ? 1.773 -4.941 6.246 1.00 93.12 85 CYS A N 1
ATOM 692 C CA . CYS A 1 85 ? 1.545 -3.504 6.212 1.00 93.12 85 CYS A CA 1
ATOM 693 C C . CYS A 1 85 ? 2.835 -2.747 6.489 1.00 93.12 85 CYS A C 1
ATOM 695 O O . CYS A 1 85 ? 3.667 -3.170 7.294 1.00 93.12 85 CYS A O 1
ATOM 697 N N . PHE A 1 86 ? 2.983 -1.608 5.828 1.00 93.88 86 PHE A N 1
ATOM 698 C CA . PHE A 1 86 ? 4.136 -0.734 5.959 1.00 93.88 86 PHE A CA 1
ATOM 699 C C . PHE A 1 86 ? 3.667 0.702 6.131 1.00 93.88 86 PHE A C 1
ATOM 701 O O . PHE A 1 86 ? 2.700 1.125 5.501 1.00 93.88 86 PHE A O 1
ATOM 708 N N . TYR A 1 87 ? 4.377 1.456 6.960 1.00 94.69 87 TYR A N 1
ATOM 709 C CA . TYR A 1 87 ? 4.263 2.907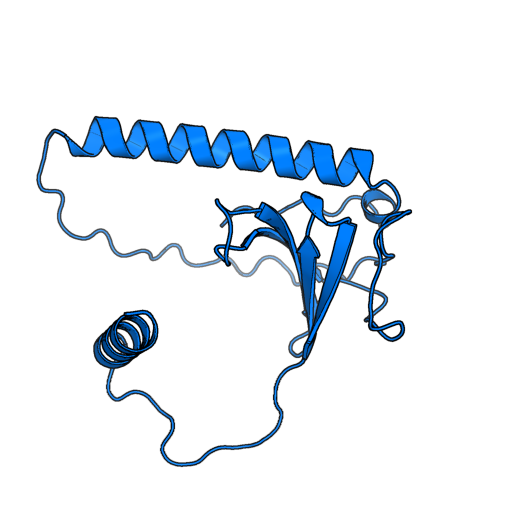 6.947 1.00 94.69 87 TYR A CA 1
ATOM 710 C C . TYR A 1 87 ? 4.724 3.430 5.584 1.00 94.69 87 TYR A C 1
ATOM 712 O O . TYR A 1 87 ? 5.729 2.967 5.030 1.00 94.69 87 TYR A O 1
ATOM 720 N N . GLY A 1 88 ? 3.983 4.398 5.062 1.00 92.06 88 GLY A N 1
ATOM 721 C CA . GLY A 1 88 ? 4.316 5.113 3.845 1.00 92.06 88 GLY A CA 1
ATOM 722 C C . GLY A 1 88 ? 3.919 6.573 3.945 1.00 92.06 88 GLY A C 1
ATOM 723 O O . GLY A 1 88 ? 3.090 6.946 4.770 1.00 92.06 88 GLY A O 1
ATOM 724 N N . MET A 1 89 ? 4.497 7.380 3.070 1.00 89.38 89 MET A N 1
ATOM 725 C CA . MET A 1 89 ? 4.197 8.797 2.942 1.00 89.38 89 MET A CA 1
ATOM 726 C C . MET A 1 89 ? 3.865 9.065 1.479 1.00 89.38 89 MET A C 1
ATOM 728 O O . MET A 1 89 ? 4.679 8.750 0.609 1.00 89.38 89 MET A O 1
ATOM 732 N N . ASP A 1 90 ? 2.677 9.604 1.201 1.00 80.50 90 ASP A N 1
ATOM 733 C CA . ASP A 1 90 ? 2.358 10.055 -0.155 1.00 80.50 90 ASP A CA 1
ATOM 734 C C . ASP A 1 90 ? 2.873 11.477 -0.355 1.00 80.50 90 ASP A C 1
ATOM 736 O O . ASP A 1 90 ? 2.349 12.414 0.244 1.00 80.50 90 ASP A O 1
ATOM 740 N N . ILE A 1 91 ? 3.891 11.621 -1.199 1.00 70.19 91 ILE A N 1
ATOM 741 C CA . ILE A 1 91 ? 4.578 12.878 -1.532 1.00 70.19 91 ILE A CA 1
ATOM 742 C C . ILE A 1 91 ? 3.914 13.594 -2.722 1.00 70.19 91 ILE A C 1
ATOM 744 O O . ILE A 1 91 ? 4.578 14.009 -3.669 1.00 70.19 91 ILE A O 1
ATOM 748 N N . GLY A 1 92 ? 2.581 13.673 -2.701 1.00 68.56 92 GLY A N 1
ATOM 749 C CA . GLY A 1 92 ? 1.779 14.352 -3.720 1.00 68.56 92 GLY A CA 1
ATOM 750 C C . GLY A 1 92 ? 1.809 15.888 -3.619 1.00 68.56 92 GLY A C 1
ATOM 751 O O . GLY A 1 92 ? 2.818 16.501 -3.306 1.00 68.56 92 GLY A O 1
ATOM 752 N N . ILE A 1 93 ? 0.668 16.532 -3.892 1.00 56.59 93 ILE A N 1
ATOM 753 C CA . ILE A 1 93 ? 0.525 18.004 -4.030 1.00 56.59 93 ILE A CA 1
ATOM 754 C C . ILE A 1 93 ? 0.710 18.781 -2.697 1.00 56.59 93 ILE A C 1
ATOM 756 O O . ILE A 1 93 ? 0.839 20.002 -2.707 1.00 56.59 93 ILE A O 1
ATOM 760 N N . PHE A 1 94 ? 0.734 18.098 -1.551 1.00 56.25 94 PHE A N 1
ATOM 761 C CA . PHE A 1 94 ? 0.882 18.686 -0.208 1.00 56.25 94 PHE A CA 1
ATOM 762 C C . PHE A 1 94 ? 2.121 18.107 0.500 1.00 56.25 94 PHE A C 1
ATOM 764 O O . PHE A 1 94 ? 2.709 17.172 -0.034 1.00 56.25 94 PHE A O 1
ATOM 771 N N . ASP A 1 95 ? 2.478 18.626 1.687 1.00 63.19 95 ASP A N 1
ATOM 772 C CA . ASP A 1 95 ? 3.668 18.313 2.528 1.00 63.19 95 ASP A CA 1
ATOM 773 C C . ASP A 1 95 ? 3.846 16.838 2.979 1.00 63.19 95 ASP A C 1
ATOM 775 O O . ASP A 1 95 ? 4.423 16.558 4.025 1.00 63.19 95 ASP A O 1
ATOM 779 N N . GLY A 1 96 ? 3.389 15.861 2.198 1.00 71.00 96 GLY A N 1
ATOM 780 C CA . GLY A 1 96 ? 3.426 14.453 2.549 1.00 71.00 96 GLY A CA 1
ATOM 781 C C . GLY A 1 96 ? 2.310 14.106 3.528 1.00 71.00 96 GLY A C 1
ATOM 782 O O . GLY A 1 96 ? 2.213 14.687 4.605 1.00 71.00 96 GLY A O 1
ATOM 783 N N . PHE A 1 97 ? 1.452 13.140 3.193 1.00 83.06 97 PHE A N 1
ATOM 784 C CA . PHE A 1 97 ? 0.528 12.586 4.190 1.00 83.06 97 PHE A CA 1
ATOM 785 C C . PHE A 1 97 ? 0.976 11.188 4.608 1.00 83.06 97 PHE A C 1
ATOM 787 O O . PHE A 1 97 ? 1.100 10.317 3.735 1.00 83.06 97 PHE A O 1
ATOM 794 N N . PRO A 1 98 ? 1.189 10.940 5.916 1.00 92.06 98 PRO A N 1
ATOM 795 C CA . PRO A 1 98 ? 1.488 9.606 6.393 1.00 92.06 98 PRO A CA 1
ATOM 796 C C . PRO A 1 98 ? 0.279 8.695 6.177 1.00 92.06 98 PRO A C 1
ATOM 798 O O . PRO A 1 98 ? -0.892 9.097 6.236 1.00 92.06 98 PRO A O 1
ATOM 801 N N . GLY A 1 99 ? 0.581 7.439 5.907 1.00 94.00 99 GLY A N 1
ATOM 802 C CA . GLY A 1 99 ? -0.396 6.442 5.532 1.00 94.00 99 GLY A CA 1
ATOM 803 C C . GLY A 1 99 ? 0.149 5.035 5.662 1.00 94.00 99 GLY A C 1
ATOM 804 O O . GLY A 1 99 ? 1.239 4.790 6.188 1.00 94.00 99 GLY A O 1
ATOM 805 N N . VAL A 1 100 ? -0.655 4.093 5.185 1.00 95.00 100 VAL A N 1
ATOM 806 C CA . VAL A 1 100 ? -0.362 2.666 5.309 1.00 95.00 100 VAL A CA 1
ATOM 807 C C . VAL A 1 100 ? -0.412 2.014 3.947 1.00 95.00 100 VAL A C 1
ATOM 809 O O . VAL A 1 100 ? -1.475 1.961 3.333 1.00 95.00 100 VAL A O 1
ATOM 812 N N . PHE A 1 101 ? 0.722 1.470 3.511 1.00 94.94 101 PHE A N 1
ATOM 813 C CA . PHE A 1 101 ? 0.770 0.514 2.414 1.00 94.94 101 PHE A CA 1
ATOM 814 C C . PHE A 1 101 ? 0.340 -0.861 2.912 1.00 94.94 101 PHE A C 1
ATOM 816 O O . PHE A 1 101 ? 0.857 -1.352 3.914 1.00 94.94 101 PHE A O 1
ATOM 823 N N . ILE A 1 102 ? -0.577 -1.492 2.188 1.00 94.62 102 ILE A N 1
ATOM 824 C CA . ILE A 1 102 ? -1.143 -2.800 2.513 1.00 94.62 102 ILE A CA 1
ATOM 825 C C . ILE A 1 102 ? -0.825 -3.744 1.363 1.00 94.62 102 ILE A C 1
ATOM 827 O O . ILE A 1 102 ? -1.318 -3.558 0.254 1.00 94.62 102 ILE A O 1
ATOM 831 N N . LEU A 1 103 ? -0.019 -4.769 1.614 1.00 95.00 103 LEU A N 1
ATOM 832 C CA . LEU A 1 103 ? 0.229 -5.818 0.633 1.00 95.00 103 LEU A CA 1
ATOM 833 C C . LEU A 1 103 ? -0.824 -6.914 0.796 1.00 95.00 103 LEU A C 1
ATOM 835 O O . LEU A 1 103 ? -0.837 -7.611 1.815 1.00 95.00 103 LEU A O 1
ATOM 839 N N . PHE A 1 104 ? -1.688 -7.079 -0.204 1.00 94.38 104 PHE A N 1
ATOM 840 C CA . PHE A 1 104 ? -2.705 -8.129 -0.202 1.00 94.38 104 PHE A CA 1
ATOM 841 C C . PHE A 1 104 ? -2.145 -9.438 -0.762 1.00 94.38 104 PHE A C 1
ATOM 843 O O . PHE A 1 104 ? -2.158 -10.470 -0.091 1.00 94.38 104 PHE A O 1
ATOM 850 N N . ASP A 1 105 ? -1.598 -9.370 -1.973 1.00 93.50 105 ASP A N 1
ATOM 851 C CA . ASP A 1 105 ? -1.007 -10.487 -2.705 1.00 93.50 105 ASP A CA 1
ATOM 852 C C . ASP A 1 105 ? 0.013 -9.964 -3.737 1.00 93.50 105 ASP A C 1
ATOM 854 O O . ASP A 1 105 ? 0.424 -8.807 -3.688 1.00 93.50 105 ASP A O 1
ATOM 858 N N . GLU A 1 106 ? 0.458 -10.814 -4.663 1.00 93.12 106 GLU A N 1
ATOM 859 C CA . GLU A 1 106 ? 1.455 -10.459 -5.683 1.00 93.12 106 GLU A CA 1
ATOM 860 C C . GLU A 1 106 ? 0.983 -9.393 -6.684 1.00 93.12 106 GLU A C 1
ATOM 862 O O . GLU A 1 106 ? 1.804 -8.778 -7.370 1.00 93.12 106 GLU A O 1
ATOM 867 N N . ASN A 1 107 ? -0.326 -9.184 -6.804 1.00 95.12 107 ASN A N 1
ATOM 868 C CA . ASN A 1 107 ? -0.949 -8.332 -7.809 1.00 95.12 107 ASN A CA 1
ATOM 869 C C . ASN A 1 107 ? -1.706 -7.146 -7.216 1.00 95.12 107 ASN A C 1
ATOM 871 O O . ASN A 1 107 ? -2.006 -6.220 -7.966 1.00 95.12 107 ASN A O 1
ATOM 875 N N . HIS A 1 108 ? -1.991 -7.146 -5.916 1.00 95.69 108 HIS A N 1
ATOM 876 C CA . HIS A 1 108 ? -2.796 -6.113 -5.275 1.00 95.69 108 HIS A CA 1
ATOM 877 C C . HIS A 1 108 ? -2.050 -5.439 -4.121 1.00 95.69 108 HIS A C 1
ATOM 879 O O . HIS A 1 108 ? -1.605 -6.079 -3.162 1.00 95.69 108 HIS A O 1
ATOM 885 N N . LEU A 1 109 ? -1.984 -4.111 -4.197 1.00 95.44 109 LEU A N 1
ATOM 886 C CA . LEU A 1 109 ? -1.430 -3.231 -3.174 1.00 95.44 109 LEU A CA 1
ATOM 887 C C . LEU A 1 109 ? -2.488 -2.192 -2.803 1.00 95.44 109 LEU A C 1
ATOM 889 O O . LEU A 1 109 ? -3.173 -1.662 -3.666 1.00 95.44 109 LEU A O 1
ATOM 893 N N . GLY A 1 110 ? -2.626 -1.882 -1.526 1.00 95.06 110 GLY A N 1
ATOM 894 C CA . GLY A 1 110 ? -3.502 -0.832 -1.031 1.00 95.06 110 GLY A CA 1
ATOM 895 C C . GLY A 1 110 ? -2.723 0.319 -0.418 1.00 95.06 110 GLY A C 1
ATOM 896 O O . GLY A 1 110 ? -1.625 0.107 0.097 1.00 95.06 110 GLY A O 1
ATOM 897 N N . PHE A 1 111 ? -3.311 1.512 -0.409 1.00 94.81 111 PHE A N 1
ATOM 898 C CA . PHE A 1 111 ? -2.830 2.620 0.410 1.00 94.81 111 PHE A CA 1
ATOM 899 C C . PHE A 1 111 ? -3.984 3.314 1.136 1.00 94.81 111 PHE A C 1
ATOM 901 O O . PHE A 1 111 ? -4.983 3.684 0.515 1.00 94.81 111 PHE A O 1
ATOM 908 N N . ILE A 1 112 ? -3.856 3.477 2.456 1.00 94.44 112 ILE A N 1
ATOM 909 C CA . ILE A 1 112 ? -4.778 4.279 3.270 1.00 94.44 112 ILE A CA 1
ATOM 910 C C . ILE A 1 112 ? -4.139 5.636 3.548 1.00 94.44 112 ILE A C 1
ATOM 912 O O . ILE A 1 112 ? -3.143 5.728 4.263 1.00 94.44 112 ILE A O 1
ATOM 916 N N . TYR A 1 113 ? -4.785 6.684 3.049 1.00 92.75 113 TYR A N 1
ATOM 917 C CA . TYR A 1 113 ? -4.539 8.071 3.410 1.00 92.75 113 TYR A CA 1
ATOM 918 C C . TYR A 1 113 ? -5.184 8.375 4.759 1.00 92.75 113 TYR A C 1
ATOM 920 O O . TYR A 1 113 ? -6.416 8.469 4.837 1.00 92.75 113 TYR A O 1
ATOM 928 N N . LEU A 1 114 ? -4.382 8.574 5.810 1.00 91.56 114 LEU A N 1
ATOM 929 C CA . LEU A 1 114 ? -4.928 8.886 7.135 1.00 91.56 114 LEU A CA 1
ATOM 930 C C . LEU A 1 114 ? -5.696 10.204 7.135 1.00 91.56 114 LEU A C 1
ATOM 932 O O . LEU 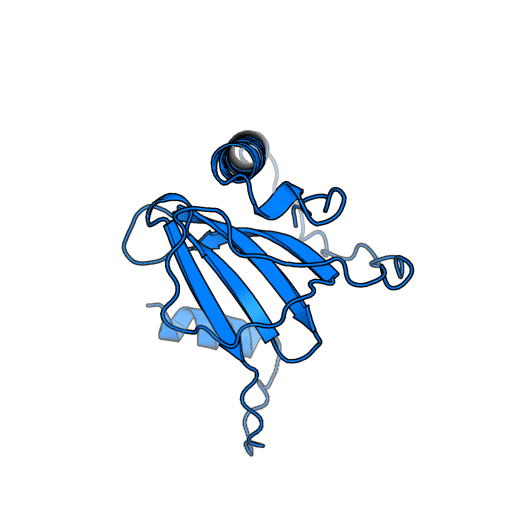A 1 114 ? -6.862 10.235 7.528 1.00 91.56 114 LEU A O 1
ATOM 936 N N . GLN A 1 115 ? -5.081 11.266 6.613 1.00 89.38 115 GLN A N 1
ATOM 937 C CA . GLN A 1 115 ? -5.664 12.608 6.631 1.00 89.38 115 GLN A CA 1
ATOM 938 C C . GLN A 1 115 ? -7.000 12.680 5.879 1.00 89.38 115 GLN A C 1
ATOM 940 O O . GLN A 1 115 ? -7.949 13.319 6.328 1.00 89.38 115 GLN A O 1
ATOM 945 N N . MET A 1 116 ? -7.096 12.003 4.731 1.00 89.88 116 MET A N 1
ATOM 946 C CA . MET A 1 116 ? -8.299 12.026 3.890 1.00 89.88 116 MET A CA 1
ATOM 947 C C . MET A 1 116 ? -9.339 10.965 4.273 1.00 89.88 116 MET A C 1
ATOM 949 O O . MET A 1 116 ? -10.443 10.965 3.707 1.00 89.88 116 MET A O 1
ATOM 953 N N . LYS A 1 117 ? -8.988 10.056 5.197 1.00 94.06 117 LYS A N 1
ATOM 954 C CA . LYS A 1 117 ? -9.729 8.821 5.490 1.00 94.06 117 LYS A CA 1
ATOM 955 C C . LYS A 1 117 ? -10.164 8.141 4.193 1.00 94.06 117 LYS A C 1
ATOM 957 O O . LYS A 1 117 ? -11.354 7.922 3.95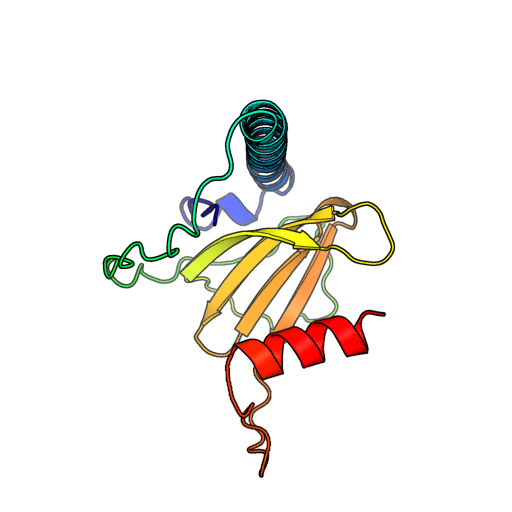1 1.00 94.06 117 LYS A O 1
ATOM 962 N N . TYR A 1 118 ? -9.195 7.891 3.315 1.00 93.19 118 TYR A N 1
ATOM 963 C CA . TYR A 1 118 ? -9.443 7.385 1.969 1.00 93.19 118 TYR A CA 1
ATOM 964 C C . TYR A 1 118 ? -8.516 6.221 1.636 1.00 93.19 118 TYR A C 1
ATOM 966 O O . TYR A 1 118 ? -7.322 6.276 1.913 1.00 93.19 118 TYR A O 1
ATOM 974 N N . PHE A 1 119 ? -9.072 5.177 1.035 1.00 95.25 119 PHE A N 1
ATOM 975 C CA . PHE A 1 119 ? -8.358 3.989 0.598 1.00 95.25 119 PHE A CA 1
ATOM 976 C C . PHE A 1 119 ? -8.348 3.895 -0.926 1.00 95.25 119 PHE A C 1
ATOM 978 O O . PHE A 1 119 ? -9.408 3.904 -1.564 1.00 95.25 119 PHE A O 1
ATOM 985 N N . ILE A 1 120 ? -7.149 3.741 -1.483 1.00 94.56 120 ILE A N 1
ATOM 986 C CA . ILE A 1 120 ? -6.916 3.452 -2.895 1.00 94.56 120 ILE A CA 1
ATOM 987 C C . ILE A 1 120 ? -6.376 2.028 -3.053 1.00 94.56 120 ILE A C 1
ATOM 989 O O . ILE A 1 120 ? -5.485 1.597 -2.318 1.00 94.56 120 ILE A O 1
ATOM 993 N N . LEU A 1 121 ? -6.935 1.301 -4.019 1.00 96.62 121 LEU A N 1
ATOM 994 C CA . LEU A 1 121 ? -6.475 -0.020 -4.422 1.00 96.62 121 LEU A CA 1
ATO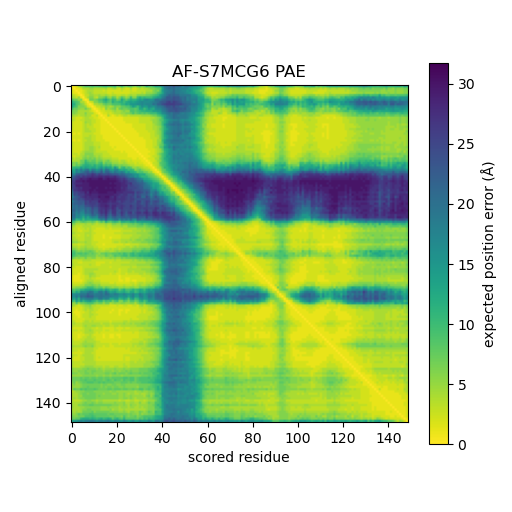M 995 C C . LEU A 1 121 ? -5.685 0.105 -5.726 1.00 96.62 121 LEU A C 1
ATOM 997 O O . LEU A 1 121 ? -6.165 0.671 -6.706 1.00 96.62 121 LEU A O 1
ATOM 1001 N N . TYR A 1 122 ? -4.493 -0.469 -5.738 1.00 95.19 122 TYR A N 1
ATOM 1002 C CA . TYR A 1 122 ? -3.652 -0.644 -6.909 1.00 95.19 122 TYR A CA 1
ATOM 1003 C C . TYR A 1 122 ? -3.677 -2.110 -7.323 1.00 95.19 122 TYR A C 1
ATOM 1005 O O . TYR A 1 122 ? -3.533 -3.010 -6.494 1.00 95.19 122 TYR A O 1
ATOM 1013 N N . SER A 1 123 ? -3.827 -2.335 -8.623 1.00 95.69 123 SER A N 1
ATOM 1014 C CA . SER A 1 123 ? -3.765 -3.662 -9.232 1.00 95.69 123 SER A CA 1
ATOM 1015 C C . SER A 1 123 ? -2.665 -3.690 -10.283 1.00 95.69 123 SER A C 1
ATOM 1017 O O . SER A 1 123 ? -2.480 -2.723 -11.026 1.00 95.69 123 SER A O 1
ATOM 1019 N N . ARG A 1 124 ? -1.932 -4.800 -10.365 1.00 96.19 124 ARG A N 1
ATOM 1020 C CA . ARG A 1 124 ? -0.879 -5.001 -11.361 1.00 96.19 124 ARG A CA 1
ATOM 1021 C C . ARG A 1 124 ? -1.473 -4.969 -12.768 1.00 96.19 124 ARG A C 1
ATOM 1023 O O . ARG A 1 124 ? -2.373 -5.746 -13.089 1.00 96.19 124 ARG A O 1
ATOM 1030 N N . VAL A 1 125 ? -0.900 -4.126 -13.625 1.00 96.31 125 VAL A N 1
ATOM 1031 C CA . VAL A 1 125 ? -1.157 -4.147 -15.070 1.00 96.31 125 VAL A CA 1
ATOM 1032 C C . VAL A 1 125 ?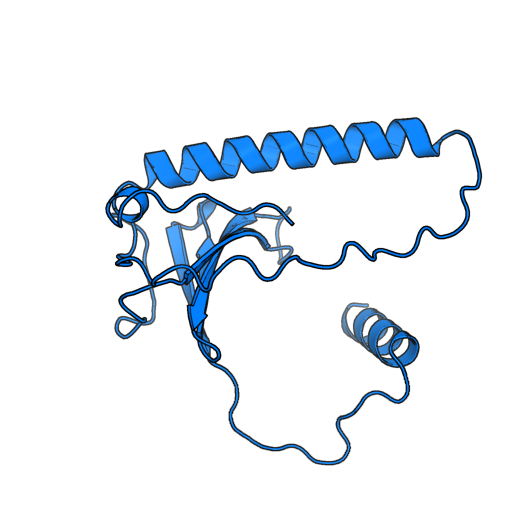 -0.632 -5.465 -15.641 1.00 96.31 125 VAL A C 1
ATOM 1034 O O . VAL A 1 125 ? 0.555 -5.759 -15.531 1.00 96.31 125 VAL A O 1
ATOM 1037 N N . GLN A 1 126 ? -1.521 -6.261 -16.235 1.00 95.38 126 GLN A N 1
ATOM 1038 C CA . GLN A 1 126 ? -1.205 -7.609 -16.736 1.00 95.38 126 GLN A CA 1
ATOM 1039 C C . GLN A 1 126 ? -0.686 -7.616 -18.181 1.00 95.38 126 GLN A C 1
ATOM 1041 O O . GLN A 1 126 ? -0.299 -8.658 -18.706 1.00 95.38 126 GLN A O 1
ATOM 1046 N N . ASN A 1 127 ? -0.697 -6.466 -18.854 1.00 96.19 127 ASN A N 1
ATOM 1047 C CA . ASN A 1 127 ? -0.193 -6.351 -20.213 1.00 96.19 127 ASN A CA 1
ATOM 1048 C C . ASN A 1 127 ? 1.324 -6.556 -20.255 1.00 96.19 127 ASN A C 1
ATOM 1050 O O . ASN A 1 127 ? 2.068 -6.013 -19.441 1.00 96.19 127 ASN A O 1
ATOM 1054 N N . THR A 1 128 ? 1.783 -7.293 -21.262 1.00 95.81 128 THR A N 1
ATOM 1055 C CA . THR A 1 128 ? 3.203 -7.360 -21.605 1.00 95.81 128 THR A CA 1
ATOM 1056 C C . THR A 1 128 ? 3.544 -6.208 -22.539 1.00 95.81 128 THR A C 1
ATOM 1058 O O . THR A 1 128 ? 2.886 -6.015 -23.562 1.00 95.81 128 THR A O 1
ATOM 1061 N N . PHE A 1 129 ? 4.594 -5.467 -22.207 1.00 95.56 129 PHE A N 1
ATOM 1062 C CA . PHE A 1 129 ? 5.111 -4.387 -23.037 1.00 95.56 129 PHE A CA 1
ATOM 1063 C C . PHE A 1 129 ? 6.451 -4.797 -23.651 1.00 95.56 129 PHE A C 1
ATOM 1065 O O . PHE A 1 129 ? 7.225 -5.528 -23.038 1.00 95.56 129 PHE A O 1
ATOM 1072 N N . GLN A 1 130 ? 6.722 -4.343 -24.874 1.00 97.00 130 GLN A N 1
ATOM 1073 C CA . GLN A 1 130 ? 7.977 -4.620 -25.576 1.00 97.00 130 GLN A CA 1
ATOM 1074 C C . GLN A 1 130 ? 8.920 -3.422 -25.472 1.00 97.00 130 GLN A C 1
ATOM 1076 O O . GLN A 1 130 ? 8.465 -2.282 -25.516 1.00 97.00 130 GLN A O 1
ATOM 1081 N N . ASN A 1 131 ? 10.228 -3.686 -25.398 1.00 95.62 131 ASN A N 1
ATOM 1082 C CA . ASN A 1 131 ? 11.281 -2.660 -25.353 1.00 95.62 131 ASN A CA 1
ATOM 1083 C C . ASN A 1 131 ? 11.153 -1.687 -24.162 1.00 95.62 131 ASN A C 1
ATOM 1085 O O . ASN A 1 131 ? 11.412 -0.496 -24.305 1.00 95.62 131 ASN A O 1
ATOM 1089 N N . VAL A 1 132 ? 10.724 -2.189 -22.999 1.00 94.88 132 VAL A N 1
ATOM 1090 C CA . VAL A 1 132 ? 10.465 -1.377 -21.790 1.00 94.88 132 VAL A CA 1
ATOM 1091 C C . VAL A 1 132 ? 11.517 -1.519 -20.695 1.00 94.88 132 VAL A C 1
ATOM 1093 O O . VAL A 1 132 ? 11.422 -0.861 -19.661 1.00 94.88 132 VAL A O 1
ATOM 1096 N N . GLU A 1 133 ? 12.505 -2.388 -20.886 1.00 96.00 133 GLU A N 1
ATOM 1097 C CA . GLU A 1 133 ? 13.572 -2.561 -19.907 1.00 96.00 133 GLU A CA 1
ATOM 1098 C C . GLU A 1 133 ? 14.525 -1.367 -19.946 1.00 96.00 133 GLU A C 1
ATOM 1100 O O . GLU A 1 133 ? 14.974 -0.932 -21.010 1.00 96.00 133 GLU A O 1
ATOM 1105 N N . ALA A 1 134 ? 14.841 -0.830 -18.769 1.00 96.44 134 ALA A N 1
ATOM 1106 C CA . ALA A 1 134 ? 15.838 0.218 -18.662 1.00 96.44 134 ALA A CA 1
ATOM 1107 C C . ALA A 1 134 ? 17.236 -0.351 -18.977 1.00 96.44 134 ALA A C 1
ATOM 1109 O O . ALA A 1 134 ? 17.568 -1.432 -18.488 1.00 96.44 134 ALA A O 1
ATOM 1110 N N . PRO A 1 135 ? 18.098 0.383 -19.708 1.00 97.06 135 PRO A N 1
ATOM 1111 C CA . PRO A 1 135 ? 19.448 -0.087 -20.036 1.00 97.06 135 PRO A CA 1
ATOM 1112 C C . PRO A 1 135 ? 20.328 -0.378 -18.810 1.00 97.06 135 PRO A C 1
ATOM 1114 O O . PRO A 1 135 ? 21.233 -1.206 -18.870 1.00 97.06 135 PRO A O 1
ATOM 1117 N N . SER A 1 136 ? 20.090 0.333 -17.706 1.00 97.06 136 SER A N 1
ATOM 1118 C CA . SER A 1 136 ? 20.749 0.135 -16.415 1.00 97.06 136 SER A CA 1
ATOM 1119 C C . SER A 1 136 ? 19.903 0.736 -15.282 1.00 97.06 136 SER A C 1
ATOM 1121 O O . SER A 1 136 ? 19.047 1.590 -15.546 1.00 97.06 136 SER A O 1
ATOM 1123 N N . PRO A 1 137 ? 20.153 0.366 -14.010 1.00 96.50 137 PRO A N 1
ATOM 1124 C CA . PRO A 1 137 ? 19.512 1.014 -12.865 1.00 96.50 137 PRO A CA 1
ATOM 1125 C C . PRO A 1 137 ? 19.725 2.536 -12.841 1.00 96.50 137 PRO A C 1
ATOM 1127 O O . PRO A 1 137 ? 18.803 3.286 -12.539 1.00 96.50 137 PRO A O 1
ATOM 1130 N N . GLN A 1 138 ? 20.912 3.013 -13.227 1.00 96.69 138 GLN A N 1
ATOM 1131 C CA . GLN A 1 138 ? 21.224 4.443 -13.300 1.00 96.69 138 GLN A CA 1
ATOM 1132 C C . GLN A 1 138 ? 20.415 5.145 -14.395 1.00 96.69 138 GLN A C 1
ATOM 1134 O O . GLN A 1 138 ? 19.924 6.250 -14.174 1.00 96.69 138 GLN A O 1
ATOM 1139 N N . ALA A 1 139 ? 20.230 4.504 -15.555 1.00 96.38 139 ALA A N 1
ATOM 1140 C CA . ALA A 1 139 ? 19.390 5.043 -16.622 1.00 96.38 139 ALA A CA 1
ATOM 1141 C C . ALA A 1 139 ? 17.916 5.137 -16.192 1.00 96.38 139 ALA A C 1
ATOM 1143 O O . ALA A 1 139 ? 17.250 6.121 -16.509 1.00 96.38 139 ALA A O 1
ATOM 1144 N N . PHE A 1 140 ? 17.422 4.158 -15.424 1.00 96.69 140 PHE A N 1
ATOM 1145 C CA . PHE A 1 140 ? 16.079 4.203 -14.841 1.00 96.69 140 PHE A CA 1
ATOM 1146 C C . PHE A 1 140 ? 15.918 5.369 -13.855 1.00 96.69 140 PHE A C 1
ATOM 1148 O O . PHE A 1 140 ? 14.953 6.122 -13.954 1.00 96.69 140 PHE A O 1
ATOM 1155 N N . LEU A 1 141 ? 16.883 5.571 -12.950 1.00 95.62 141 LEU A N 1
ATOM 1156 C CA . LEU A 1 141 ? 16.874 6.705 -12.017 1.00 95.62 141 LEU A CA 1
ATOM 1157 C C . LEU A 1 141 ? 16.938 8.054 -12.749 1.00 95.62 141 LEU A C 1
ATOM 1159 O O . LEU A 1 141 ? 16.195 8.972 -12.408 1.00 95.62 141 LEU A O 1
ATOM 1163 N N . GLY A 1 142 ? 17.767 8.160 -13.792 1.00 96.31 142 GLY A N 1
ATOM 1164 C CA . GLY A 1 142 ? 17.826 9.354 -14.638 1.00 96.31 142 GLY A CA 1
ATOM 1165 C C . GLY A 1 142 ? 16.494 9.637 -15.336 1.00 96.31 142 GLY A C 1
ATOM 1166 O O . GLY A 1 142 ? 16.030 10.773 -15.348 1.00 96.31 142 GLY A O 1
ATOM 1167 N N . MET A 1 143 ? 15.831 8.599 -15.855 1.00 96.50 143 MET A N 1
ATOM 1168 C CA . MET A 1 143 ? 14.486 8.719 -16.420 1.00 96.50 143 MET A CA 1
ATOM 1169 C C . MET A 1 143 ? 13.474 9.221 -15.377 1.00 96.50 143 MET A C 1
ATOM 1171 O O . MET A 1 143 ? 12.720 10.137 -15.692 1.00 96.50 143 MET A O 1
ATOM 1175 N N . LEU A 1 144 ? 13.470 8.676 -14.152 1.00 94.75 144 L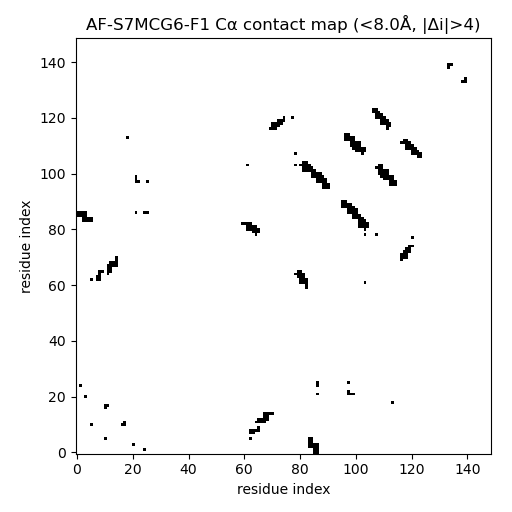EU A N 1
ATOM 1176 C CA . LEU A 1 144 ? 12.574 9.125 -13.075 1.00 94.75 144 LEU A CA 1
ATOM 1177 C C . LEU A 1 144 ? 12.778 10.607 -12.723 1.00 94.75 144 LEU A C 1
ATOM 1179 O O . LEU A 1 144 ? 11.805 11.343 -12.598 1.00 94.75 144 LEU A O 1
ATOM 1183 N N . SER A 1 145 ? 14.029 11.060 -12.621 1.00 92.88 145 SER A N 1
ATOM 1184 C CA . SER A 1 145 ? 14.332 12.471 -12.351 1.00 92.88 145 SER A CA 1
ATOM 1185 C C . SER A 1 145 ? 13.840 13.391 -13.473 1.00 92.88 145 SER A C 1
ATOM 1187 O O . SER A 1 145 ? 13.291 14.456 -13.195 1.00 92.88 145 SER A O 1
ATOM 1189 N N . ASN A 1 146 ? 13.986 12.967 -14.731 1.00 94.81 146 ASN A N 1
ATOM 1190 C CA . ASN A 1 146 ? 13.568 13.753 -15.891 1.00 94.81 146 ASN A CA 1
ATOM 1191 C C . ASN A 1 146 ? 12.045 13.906 -16.003 1.00 94.81 146 ASN A C 1
ATOM 1193 O O . ASN A 1 146 ? 11.588 14.939 -16.471 1.00 94.81 146 ASN A O 1
ATOM 1197 N N . ILE A 1 147 ? 11.258 12.894 -15.613 1.00 93.81 147 ILE A N 1
ATOM 1198 C CA . ILE A 1 147 ? 9.783 12.973 -15.663 1.00 93.81 147 ILE A CA 1
ATOM 1199 C C . ILE A 1 147 ? 9.178 13.750 -14.486 1.00 93.81 147 ILE A C 1
ATOM 1201 O O . ILE A 1 147 ? 8.015 14.135 -14.554 1.00 93.81 147 ILE A O 1
ATOM 1205 N N . GLN A 1 148 ? 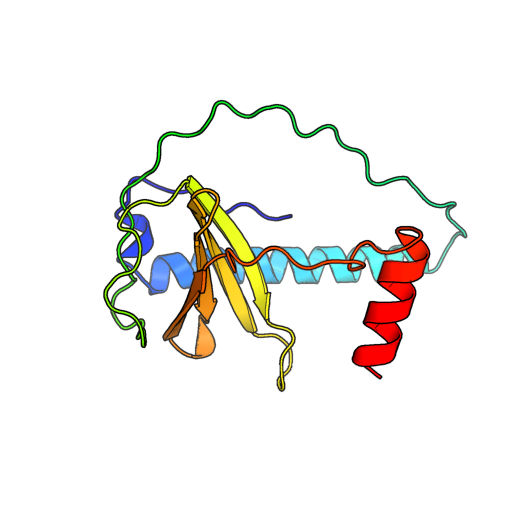9.934 13.920 -13.397 1.00 83.38 148 GLN A N 1
ATOM 1206 C CA . GLN A 1 148 ? 9.509 14.650 -12.199 1.00 83.38 148 GLN A CA 1
ATOM 1207 C C . GLN A 1 148 ? 9.862 16.146 -12.241 1.00 83.38 148 GLN A C 1
ATOM 1209 O O . GLN A 1 148 ? 9.295 16.906 -11.458 1.00 83.38 148 GLN A O 1
ATOM 1214 N N . SER A 1 149 ? 10.801 16.540 -13.112 1.00 75.50 149 SER A N 1
ATOM 1215 C CA . SER A 1 149 ? 11.240 17.931 -13.324 1.00 75.50 149 SER A CA 1
ATOM 1216 C C . SER A 1 149 ? 10.294 18.689 -14.252 1.00 75.50 149 SER A C 1
ATOM 1218 O O . SER A 1 149 ? 10.082 19.896 -14.003 1.00 75.50 149 SER A O 1
#

Nearest PDB structures (foldseek):
  5vzt-assembly2_D  TM=9.006E-01  e=1.138E-11  Homo sapiens
  9hcj-assembly1_R0  TM=4.736E-01  e=1.330E+00  Dictyostelium discoideum
  2vki-assembly1_A  TM=5.511E-01  e=7.483E+00  Homo sapiens
  1zs8-assembly1_A  TM=3.626E-01  e=6.614E+00  Mus musculus

Secondary structure (DSSP, 8-state):
--EEP--TTGGGT-HHHHHHHHHHHHHHHHHHHHHHHHHTTS-----------------PPPEE--PPTT-EES-S---SEESEEEEEEE-SSSS-EEEEEEE-SSSEEEEEETTTTEEEEEE------SS---SSHHHHHHHHHHHH-